Protein AF-A0A482ZSX2-F1 (afdb_monomer_lite)

Structure (mmCIF, N/CA/C/O backbone):
data_AF-A0A482ZSX2-F1
#
_entry.id   AF-A0A482ZSX2-F1
#
loop_
_atom_site.group_PDB
_atom_site.id
_atom_site.type_symbol
_atom_site.label_atom_id
_atom_site.label_alt_id
_atom_site.label_comp_id
_atom_site.label_asym_id
_atom_site.label_entity_id
_atom_site.label_seq_id
_atom_site.pdbx_PDB_ins_code
_atom_site.Cartn_x
_atom_site.Cartn_y
_atom_site.Cartn_z
_atom_site.occupancy
_atom_site.B_iso_or_equiv
_atom_site.auth_seq_id
_atom_site.auth_comp_id
_atom_site.auth_asym_id
_atom_site.auth_atom_id
_atom_site.pdbx_PDB_model_num
ATOM 1 N N . MET A 1 1 ? 0.245 17.797 -6.735 1.00 61.69 1 MET A N 1
ATOM 2 C CA . MET A 1 1 ? -1.059 18.021 -6.069 1.00 61.69 1 MET A CA 1
ATOM 3 C C . MET A 1 1 ? -2.136 17.390 -6.933 1.00 61.69 1 MET A C 1
ATOM 5 O O . MET A 1 1 ? -2.082 17.587 -8.139 1.00 61.69 1 MET A O 1
ATOM 9 N N . HIS A 1 2 ? -3.055 16.620 -6.348 1.00 74.31 2 HIS A N 1
ATOM 10 C CA . HIS A 1 2 ? -4.172 16.026 -7.092 1.00 74.31 2 HIS A CA 1
ATOM 11 C C . HIS A 1 2 ? -5.225 17.091 -7.441 1.00 74.31 2 HIS A C 1
ATOM 13 O O . HIS A 1 2 ? -5.470 17.977 -6.613 1.00 74.31 2 HIS A O 1
ATOM 19 N N . PRO A 1 3 ? -5.859 17.023 -8.625 1.00 83.12 3 PRO A N 1
ATOM 20 C CA . PRO A 1 3 ? -7.042 17.812 -8.951 1.00 83.12 3 PRO A CA 1
ATOM 21 C C . PRO A 1 3 ? -8.111 17.723 -7.854 1.00 83.12 3 PRO A C 1
ATOM 23 O O . PRO A 1 3 ? -8.359 16.657 -7.297 1.00 83.12 3 PRO A O 1
ATOM 26 N N . VAL A 1 4 ? -8.799 18.833 -7.568 1.00 75.75 4 VAL A N 1
ATOM 27 C CA . VAL A 1 4 ? -9.811 18.913 -6.491 1.00 75.75 4 VAL A CA 1
ATOM 28 C C . VAL A 1 4 ? -10.908 17.850 -6.641 1.00 75.75 4 VAL A C 1
ATOM 30 O O . VAL A 1 4 ? -11.395 17.316 -5.647 1.00 75.75 4 VAL A O 1
ATOM 33 N N . ALA A 1 5 ? -11.260 17.499 -7.880 1.00 76.69 5 ALA A N 1
ATOM 34 C CA . ALA A 1 5 ? -12.234 16.452 -8.177 1.00 76.69 5 ALA A CA 1
ATOM 35 C C . ALA A 1 5 ? -11.804 15.061 -7.668 1.00 76.69 5 ALA A C 1
ATOM 37 O O . ALA A 1 5 ? -12.654 14.288 -7.230 1.00 76.69 5 ALA A O 1
ATOM 38 N N . GLU A 1 6 ? -10.502 14.764 -7.664 1.00 78.25 6 GLU A N 1
ATOM 39 C CA . GLU A 1 6 ? -9.936 13.485 -7.208 1.00 78.25 6 GLU A CA 1
ATOM 40 C C . GLU A 1 6 ? -9.836 13.393 -5.680 1.00 78.25 6 GLU A C 1
ATOM 42 O O . GLU A 1 6 ? -9.741 12.303 -5.124 1.00 78.25 6 GLU A O 1
ATOM 47 N N . LEU A 1 7 ? -9.911 14.526 -4.974 1.00 80.81 7 LEU A N 1
ATOM 48 C CA . LEU A 1 7 ? -9.917 14.559 -3.507 1.00 80.81 7 LEU A CA 1
ATOM 49 C C . LEU A 1 7 ? -11.277 14.154 -2.915 1.00 80.81 7 LEU A C 1
ATOM 51 O O . LEU A 1 7 ? -11.407 13.979 -1.698 1.00 80.81 7 LEU A O 1
ATOM 55 N N . LYS A 1 8 ? -12.311 14.009 -3.755 1.00 84.81 8 LYS A N 1
ATOM 56 C CA . LYS A 1 8 ? -13.646 13.602 -3.323 1.00 84.81 8 LYS A CA 1
ATOM 57 C C . LYS A 1 8 ? -13.633 12.135 -2.892 1.00 84.81 8 LYS A C 1
ATOM 59 O O . LYS A 1 8 ? -13.523 11.228 -3.711 1.00 84.81 8 LYS A O 1
ATOM 64 N N . LYS A 1 9 ? -13.824 11.905 -1.592 1.00 84.94 9 LYS A N 1
ATOM 65 C CA . LYS A 1 9 ? -13.928 10.557 -1.020 1.00 84.94 9 LYS A CA 1
ATOM 66 C C . LYS A 1 9 ? -15.167 9.842 -1.562 1.00 84.94 9 LYS A C 1
ATOM 68 O O . LYS A 1 9 ? -16.267 10.396 -1.544 1.00 84.94 9 LYS A O 1
ATOM 73 N N . GLN A 1 10 ? -14.984 8.601 -1.998 1.00 87.44 10 GLN A N 1
ATOM 74 C CA . GLN A 1 10 ? -16.063 7.688 -2.363 1.00 87.44 10 GLN A CA 1
ATOM 75 C C . GLN A 1 10 ? -16.132 6.554 -1.340 1.00 87.44 10 GLN A C 1
ATOM 77 O O . GLN A 1 10 ? -15.100 6.056 -0.889 1.00 87.44 10 GLN A O 1
ATOM 82 N N . GLN A 1 11 ? -17.344 6.156 -0.950 1.00 87.56 11 GLN A N 1
ATOM 83 C CA . GLN A 1 11 ? -17.533 5.011 -0.068 1.00 87.56 11 GLN A CA 1
ATOM 84 C C . GLN A 1 11 ? -17.493 3.726 -0.892 1.00 87.56 11 GLN A C 1
ATOM 86 O O . GLN A 1 11 ? -18.251 3.569 -1.846 1.00 87.56 11 GLN A O 1
ATOM 91 N N . VAL A 1 12 ? -16.625 2.800 -0.496 1.00 87.69 12 VAL A N 1
ATOM 92 C CA . VAL A 1 12 ? -16.468 1.495 -1.141 1.00 87.69 12 VAL A CA 1
ATOM 93 C C . VAL A 1 12 ? -16.782 0.376 -0.152 1.00 87.69 12 VAL A C 1
ATOM 95 O O . VAL A 1 12 ? -16.437 0.453 1.027 1.00 87.69 12 VAL A O 1
ATOM 98 N N . GLY A 1 13 ? -17.457 -0.672 -0.627 1.00 88.06 13 GLY A N 1
ATOM 99 C CA . GLY A 1 13 ? -17.659 -1.902 0.134 1.00 88.06 13 GLY A CA 1
ATOM 100 C C . GLY A 1 13 ? -16.434 -2.803 0.003 1.00 88.06 13 GLY A C 1
ATOM 101 O O . GLY A 1 13 ? -16.108 -3.233 -1.100 1.00 88.06 13 GLY A O 1
ATOM 102 N N . PHE A 1 14 ? -15.764 -3.099 1.114 1.00 87.19 14 PHE A N 1
ATOM 103 C CA . PHE A 1 14 ? -14.521 -3.870 1.130 1.00 87.19 14 PHE A CA 1
ATOM 104 C C . PHE A 1 14 ? -14.680 -5.158 1.943 1.00 87.19 14 PHE A C 1
ATOM 106 O O . PHE A 1 14 ? -15.209 -5.141 3.055 1.00 87.19 14 PHE A O 1
ATOM 113 N N . ARG A 1 15 ? -14.217 -6.285 1.389 1.00 92.00 15 ARG A N 1
ATOM 114 C CA . ARG A 1 15 ? -14.198 -7.587 2.068 1.00 92.00 15 ARG A CA 1
ATOM 115 C C . ARG A 1 15 ? -12.762 -7.966 2.408 1.00 92.00 15 ARG A C 1
ATOM 117 O O . ARG A 1 15 ? -11.916 -8.025 1.524 1.00 92.00 15 ARG A O 1
ATOM 124 N N . MET A 1 16 ? -12.517 -8.267 3.681 1.00 91.62 16 MET A N 1
ATOM 125 C CA . MET A 1 16 ? -11.209 -8.660 4.202 1.00 91.62 16 MET A CA 1
ATOM 126 C C . MET A 1 16 ? -11.313 -10.001 4.933 1.00 91.62 16 MET A C 1
ATOM 128 O O . MET A 1 16 ? -12.276 -10.203 5.679 1.00 91.62 16 MET A O 1
ATOM 132 N N . PRO A 1 17 ? -10.331 -10.907 4.789 1.00 97.06 17 PRO A N 1
ATOM 133 C CA . PRO A 1 17 ? -10.248 -12.088 5.637 1.00 97.06 17 PRO A CA 1
ATOM 134 C C . PRO A 1 17 ? -10.191 -11.708 7.123 1.00 97.06 17 PRO A C 1
ATOM 136 O O . PRO A 1 17 ? -9.432 -10.819 7.513 1.00 97.06 17 PRO A O 1
ATOM 139 N N . ALA A 1 18 ? -10.938 -12.421 7.971 1.00 97.38 18 ALA A N 1
ATOM 140 C CA . ALA A 1 18 ? -11.053 -12.098 9.397 1.00 97.38 18 ALA A CA 1
ATOM 141 C C . ALA A 1 18 ? -9.696 -12.062 10.122 1.00 97.38 18 ALA A C 1
ATOM 143 O O . ALA A 1 18 ? -9.450 -11.183 10.944 1.00 97.38 18 ALA A O 1
ATOM 144 N N . TYR A 1 19 ? -8.774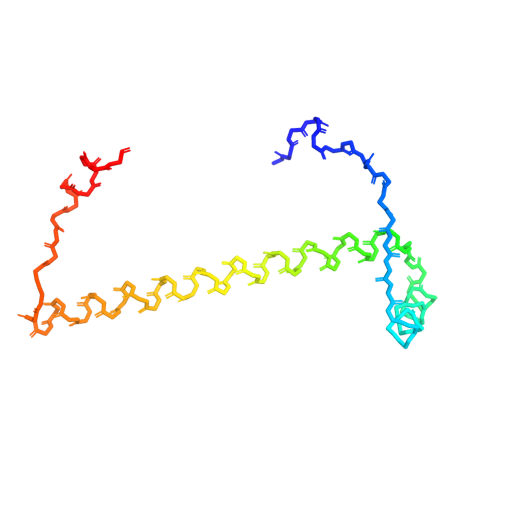 -12.974 9.784 1.00 97.50 19 TYR A N 1
ATOM 145 C CA . TYR A 1 19 ? -7.441 -12.992 10.394 1.00 97.50 19 TYR A CA 1
ATOM 146 C C . TYR A 1 19 ? -6.641 -11.715 10.098 1.00 97.50 19 TYR A C 1
ATOM 148 O O . TYR A 1 19 ? -5.840 -11.288 10.929 1.00 97.50 19 TYR A O 1
ATOM 156 N N . LEU A 1 20 ? -6.832 -11.124 8.914 1.00 96.00 20 LEU A N 1
ATOM 157 C CA . LEU A 1 20 ? -6.129 -9.920 8.495 1.00 96.00 20 LEU A CA 1
ATOM 158 C C . LEU A 1 20 ? -6.756 -8.698 9.160 1.00 96.00 20 LEU A C 1
ATOM 160 O O . LEU A 1 20 ? -6.028 -7.887 9.727 1.00 96.00 20 LEU A O 1
ATOM 164 N N . LEU A 1 21 ? -8.090 -8.637 9.193 1.00 94.56 21 LEU A N 1
ATOM 165 C CA . LEU A 1 21 ? -8.818 -7.586 9.900 1.00 94.56 21 LEU A CA 1
ATOM 166 C C . LEU A 1 21 ? -8.413 -7.533 11.376 1.00 94.56 21 LEU A C 1
ATOM 168 O O . LEU A 1 21 ? -8.063 -6.472 11.876 1.00 94.56 21 LEU A O 1
ATOM 172 N N . ASN A 1 22 ? -8.317 -8.688 12.038 1.00 96.44 22 ASN A N 1
ATOM 173 C CA . ASN A 1 22 ? -7.866 -8.769 13.427 1.00 96.44 22 ASN A CA 1
ATOM 174 C C . ASN A 1 22 ? -6.437 -8.237 13.633 1.00 96.44 22 ASN A C 1
ATOM 176 O O . ASN A 1 22 ? -6.128 -7.695 14.693 1.00 96.44 22 ASN A O 1
ATOM 180 N N . LYS A 1 23 ? -5.535 -8.411 12.657 1.00 95.69 23 LYS A N 1
ATOM 181 C CA . LYS A 1 23 ? -4.178 -7.843 12.728 1.00 95.69 23 LYS A CA 1
ATOM 182 C C . LYS A 1 23 ? -4.211 -6.327 12.554 1.00 95.69 23 LYS A C 1
ATOM 184 O O . LYS A 1 23 ? -3.569 -5.624 13.328 1.00 95.69 23 LYS A O 1
ATOM 189 N N . VAL A 1 24 ? -4.974 -5.845 11.576 1.00 94.56 24 VAL A N 1
ATOM 190 C CA . VAL A 1 24 ? -5.157 -4.415 11.300 1.00 94.56 24 VAL A CA 1
ATOM 191 C C . VAL A 1 24 ? -5.764 -3.705 12.511 1.00 94.56 24 VAL A C 1
ATOM 193 O O . VAL A 1 24 ? -5.221 -2.702 12.962 1.00 94.56 24 VAL A O 1
ATOM 196 N N . ASP A 1 25 ? -6.808 -4.274 13.111 1.00 94.38 25 ASP A N 1
ATOM 197 C CA . ASP A 1 25 ? -7.480 -3.705 14.280 1.00 94.38 25 ASP A CA 1
ATOM 198 C C . ASP A 1 25 ? -6.559 -3.604 15.500 1.00 94.38 25 ASP A C 1
ATOM 200 O O . ASP A 1 25 ? -6.585 -2.597 16.203 1.00 94.38 25 ASP A O 1
ATOM 204 N N . LYS A 1 26 ? -5.674 -4.587 15.718 1.00 96.00 26 LYS A N 1
ATOM 205 C CA . LYS A 1 26 ? -4.655 -4.505 16.779 1.00 96.00 26 LYS A CA 1
ATOM 206 C C . LYS A 1 26 ? -3.683 -3.346 16.565 1.00 96.00 26 LYS A C 1
ATOM 208 O O . LYS A 1 26 ? -3.294 -2.699 17.533 1.00 96.00 26 LYS A O 1
ATOM 213 N N . VAL A 1 27 ? -3.270 -3.096 15.322 1.00 95.38 27 VAL A N 1
ATOM 214 C CA . VAL A 1 27 ? -2.376 -1.975 14.987 1.00 95.38 27 VAL A CA 1
ATOM 215 C C . VAL A 1 27 ? -3.109 -0.651 15.181 1.00 95.38 27 VAL A C 1
ATOM 217 O O . VAL A 1 27 ? -2.612 0.217 15.891 1.00 95.38 27 VAL A O 1
ATOM 220 N N . ILE A 1 28 ? -4.316 -0.531 14.630 1.00 95.44 28 ILE A N 1
ATOM 221 C CA . ILE A 1 28 ? -5.183 0.642 14.790 1.00 95.44 28 ILE A CA 1
ATOM 222 C C . ILE A 1 28 ? -5.379 0.984 16.266 1.00 95.44 28 ILE A C 1
ATOM 224 O O . ILE A 1 28 ? -5.199 2.133 16.650 1.00 95.44 28 ILE A O 1
ATOM 228 N N . GLN A 1 29 ? -5.689 -0.01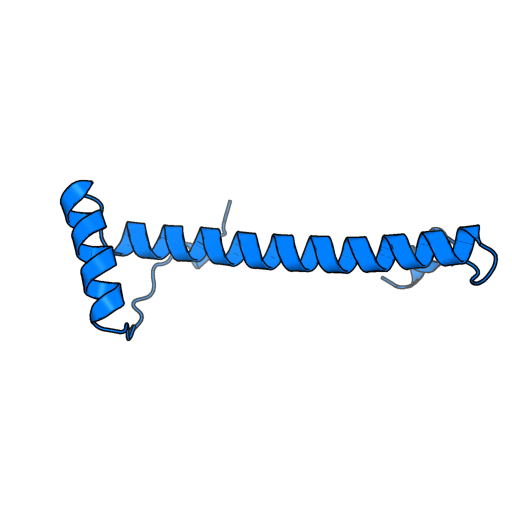2 17.097 1.00 95.44 29 GLN A N 1
ATOM 229 C CA . GLN A 1 29 ? -5.892 0.192 18.526 1.00 95.44 29 GLN A CA 1
ATOM 230 C C . GLN A 1 29 ? -4.597 0.596 19.238 1.00 95.44 29 GLN A C 1
ATOM 232 O O . GLN A 1 29 ? -4.619 1.478 20.088 1.00 95.44 29 GLN A O 1
ATOM 237 N N . LYS A 1 30 ? -3.466 -0.036 18.900 1.00 96.19 30 LYS A N 1
ATOM 238 C CA . LYS A 1 30 ? -2.171 0.237 19.538 1.00 96.19 30 LYS A CA 1
ATOM 239 C C . LYS A 1 30 ? -1.663 1.654 19.267 1.00 96.19 30 LYS A C 1
ATOM 241 O O . LYS A 1 30 ? -1.008 2.226 20.130 1.00 96.19 30 LYS A O 1
ATOM 246 N N . TYR A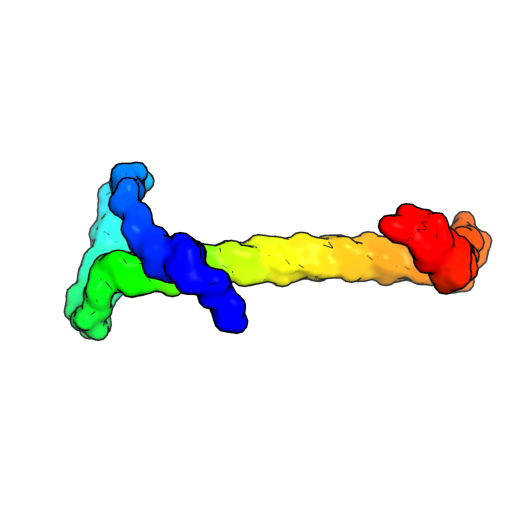 1 31 ? -1.906 2.170 18.067 1.00 93.50 31 TYR A N 1
ATOM 247 C CA . TYR A 1 31 ? -1.386 3.463 17.619 1.00 93.50 31 TYR A CA 1
ATOM 248 C C . TYR A 1 31 ? -2.468 4.550 17.526 1.00 93.50 31 TYR A C 1
ATOM 250 O O . TYR A 1 31 ? -2.180 5.639 17.044 1.00 93.50 31 TYR A O 1
ATOM 258 N N . GLU A 1 32 ? -3.697 4.251 17.959 1.00 93.38 32 GLU A N 1
ATOM 259 C CA . GLU A 1 32 ? -4.855 5.159 17.938 1.00 93.38 32 GLU A CA 1
ATOM 260 C C . GLU A 1 32 ? -5.132 5.790 16.555 1.00 93.38 32 GLU A C 1
ATOM 262 O O . GLU A 1 32 ? -5.547 6.942 16.439 1.00 93.38 32 GLU A O 1
ATOM 267 N N . ILE A 1 33 ? -4.917 5.022 15.481 1.00 93.06 33 ILE A N 1
ATOM 268 C CA . ILE A 1 33 ? -5.029 5.497 14.089 1.00 93.06 33 ILE A CA 1
ATOM 269 C C . ILE A 1 33 ? -6.451 5.288 13.563 1.00 93.06 33 ILE A C 1
ATOM 271 O O . ILE A 1 33 ? -7.097 4.279 13.844 1.00 93.06 33 ILE A O 1
ATOM 275 N N . ASN A 1 34 ? -6.953 6.185 12.713 1.00 93.06 34 ASN A N 1
ATOM 276 C CA . ASN A 1 34 ? -8.228 5.949 12.043 1.00 93.06 34 ASN A CA 1
ATOM 277 C C . ASN A 1 34 ? -8.136 4.774 11.046 1.00 93.06 34 ASN A C 1
ATOM 279 O O . ASN A 1 34 ? -7.241 4.724 10.204 1.00 93.06 34 ASN A O 1
ATOM 283 N N . ARG A 1 35 ? -9.112 3.854 11.055 1.00 91.06 35 ARG A N 1
ATOM 284 C CA . ARG A 1 35 ? -9.132 2.709 10.120 1.00 91.06 35 ARG A CA 1
ATOM 285 C C . ARG A 1 35 ? -9.068 3.131 8.649 1.00 91.06 35 ARG A C 1
ATOM 287 O O . ARG A 1 35 ? -8.375 2.490 7.867 1.00 91.06 35 ARG A O 1
ATOM 294 N N . SER A 1 36 ? -9.777 4.192 8.266 1.00 91.31 36 SER A N 1
ATOM 295 C CA . SER A 1 36 ? -9.767 4.679 6.880 1.00 91.31 36 SER A CA 1
ATOM 296 C C . SER A 1 36 ? -8.409 5.258 6.505 1.00 91.31 36 SER A C 1
ATOM 298 O O . SER A 1 36 ? -7.958 5.074 5.384 1.00 91.31 36 SER A O 1
ATOM 300 N N . GLU A 1 37 ? -7.752 5.944 7.437 1.00 91.19 37 GLU A N 1
ATOM 301 C CA . GLU A 1 37 ? -6.408 6.483 7.237 1.00 91.19 37 GLU A CA 1
ATOM 302 C C . GLU A 1 37 ? -5.392 5.360 7.041 1.00 91.19 37 GLU A C 1
ATOM 304 O O . GLU A 1 37 ? -4.695 5.348 6.032 1.00 91.19 37 GLU A O 1
ATOM 309 N N . PHE A 1 38 ? -5.411 4.353 7.919 1.00 93.62 38 PHE A N 1
ATOM 310 C CA . PHE A 1 38 ? -4.564 3.170 7.789 1.00 93.62 38 PHE A CA 1
ATOM 311 C C . PHE A 1 38 ? -4.738 2.486 6.425 1.00 93.62 38 PHE A C 1
ATOM 313 O O . PHE A 1 38 ? -3.758 2.181 5.749 1.00 93.62 38 PHE A O 1
ATOM 320 N N . LEU A 1 39 ? -5.986 2.255 6.000 1.00 92.62 39 LEU A N 1
ATOM 321 C CA . LEU A 1 39 ? -6.269 1.594 4.724 1.00 92.62 39 LEU A CA 1
ATOM 322 C C . LEU A 1 39 ? -5.866 2.453 3.520 1.00 92.62 39 LEU A C 1
ATOM 324 O O . LEU A 1 39 ? -5.360 1.911 2.539 1.00 92.62 39 LEU A O 1
ATOM 328 N N . ASN A 1 40 ? -6.055 3.773 3.587 1.00 92.19 40 ASN A N 1
ATOM 329 C CA . ASN A 1 40 ? -5.638 4.680 2.520 1.00 92.19 40 ASN A CA 1
ATOM 330 C C . ASN A 1 40 ? -4.115 4.698 2.369 1.00 92.19 40 ASN A C 1
ATOM 332 O O . ASN A 1 40 ? -3.627 4.588 1.248 1.00 92.19 40 ASN A O 1
ATOM 336 N N . GLU A 1 41 ? -3.370 4.794 3.471 1.00 93.06 41 GLU A N 1
ATOM 337 C CA . GLU A 1 41 ? -1.905 4.782 3.429 1.00 93.06 41 GLU A CA 1
ATOM 338 C C . GLU A 1 41 ? -1.366 3.432 2.959 1.00 93.06 41 GLU A C 1
ATOM 340 O O . GLU A 1 41 ? -0.568 3.391 2.029 1.00 93.06 41 GLU A O 1
ATOM 345 N N . ALA A 1 42 ? -1.892 2.318 3.478 1.00 93.25 42 ALA A N 1
ATOM 346 C CA . ALA A 1 42 ? -1.521 0.989 2.992 1.00 93.25 42 ALA A CA 1
ATOM 347 C C . ALA A 1 42 ? -1.774 0.831 1.480 1.00 93.25 42 ALA A C 1
ATOM 349 O O . ALA A 1 42 ? -0.962 0.237 0.773 1.00 93.25 42 ALA A O 1
ATOM 350 N N . THR A 1 43 ? -2.8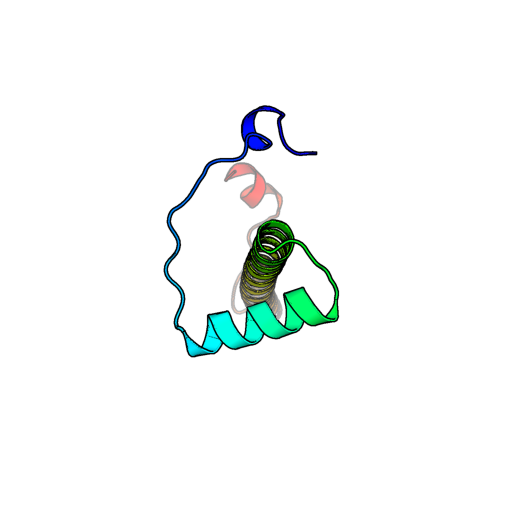80 1.391 0.975 1.00 92.38 43 THR A N 1
ATOM 351 C CA . THR A 1 43 ? -3.204 1.373 -0.459 1.00 92.38 43 THR A CA 1
ATOM 352 C C . THR A 1 43 ? -2.211 2.206 -1.268 1.00 92.38 43 THR A C 1
ATOM 354 O O . THR A 1 43 ? -1.733 1.737 -2.297 1.00 92.38 43 THR A O 1
ATOM 357 N N . LYS A 1 44 ? -1.870 3.419 -0.813 1.00 93.31 44 LYS A N 1
ATOM 358 C CA . LYS A 1 44 ? -0.882 4.277 -1.486 1.00 93.31 44 LYS A CA 1
ATOM 359 C C . LYS A 1 44 ? 0.482 3.607 -1.554 1.00 93.31 44 LYS A C 1
ATOM 361 O O . LYS A 1 44 ? 1.027 3.488 -2.645 1.00 93.31 44 LYS A O 1
ATOM 366 N N . THR A 1 45 ? 0.976 3.111 -0.420 1.00 94.75 45 THR A N 1
ATOM 367 C CA . THR A 1 45 ? 2.275 2.437 -0.352 1.00 94.75 45 THR A CA 1
ATOM 368 C C . THR A 1 45 ? 2.315 1.242 -1.295 1.00 94.75 45 THR A C 1
ATOM 370 O O . THR A 1 45 ? 3.277 1.084 -2.035 1.00 94.75 45 THR A O 1
ATOM 373 N N . TYR A 1 46 ? 1.253 0.433 -1.344 1.00 92.56 46 TYR A N 1
ATOM 374 C CA . TYR A 1 46 ? 1.221 -0.716 -2.245 1.00 92.56 46 TYR A CA 1
ATOM 375 C C . TYR A 1 46 ? 1.209 -0.313 -3.729 1.00 92.56 46 TYR A C 1
ATOM 377 O O . TYR A 1 46 ? 1.899 -0.929 -4.537 1.00 92.56 46 TYR A O 1
ATOM 385 N N . LEU A 1 47 ? 0.480 0.749 -4.094 1.00 90.69 47 LEU A N 1
ATOM 386 C CA . LEU A 1 47 ? 0.500 1.289 -5.459 1.00 90.69 47 LEU A CA 1
ATOM 387 C C . LEU A 1 47 ? 1.873 1.852 -5.848 1.00 90.69 47 LEU A C 1
ATOM 389 O O . LEU A 1 47 ? 2.272 1.734 -7.004 1.00 90.69 47 LEU A O 1
ATOM 393 N N . GLU A 1 48 ? 2.581 2.480 -4.912 1.00 92.81 48 GLU A N 1
ATOM 394 C CA . GLU A 1 48 ? 3.950 2.957 -5.125 1.00 92.81 48 GLU A CA 1
ATOM 395 C C . GLU A 1 48 ? 4.914 1.788 -5.326 1.00 92.81 48 GLU A C 1
ATOM 397 O O . GLU A 1 48 ? 5.665 1.801 -6.295 1.00 92.81 48 GLU A O 1
ATOM 402 N N . THR A 1 49 ? 4.822 0.736 -4.505 1.00 93.25 49 THR A N 1
ATOM 403 C CA . THR A 1 49 ? 5.636 -0.479 -4.666 1.00 93.25 49 THR A CA 1
ATOM 404 C C . THR A 1 49 ? 5.430 -1.129 -6.033 1.00 93.25 49 THR A C 1
ATOM 406 O O . THR A 1 49 ? 6.409 -1.448 -6.697 1.00 93.25 49 THR A O 1
ATOM 409 N N . ILE A 1 50 ? 4.182 -1.264 -6.500 1.00 87.19 50 ILE A N 1
ATOM 410 C CA . ILE A 1 50 ? 3.902 -1.815 -7.838 1.00 87.19 50 ILE A CA 1
ATOM 411 C C . ILE A 1 50 ? 4.572 -0.968 -8.926 1.00 87.19 50 ILE A C 1
ATOM 413 O O . ILE A 1 50 ? 5.205 -1.505 -9.830 1.00 87.19 50 ILE A O 1
ATOM 417 N N . LYS A 1 51 ? 4.466 0.364 -8.840 1.00 89.69 51 LYS A N 1
ATOM 418 C CA . LYS A 1 51 ? 5.106 1.259 -9.815 1.00 89.69 51 LYS A CA 1
ATOM 419 C C . LYS A 1 51 ? 6.623 1.137 -9.793 1.00 89.69 51 LYS A C 1
ATOM 421 O O . LYS A 1 51 ? 7.244 1.170 -10.848 1.00 89.69 51 LYS A O 1
ATOM 426 N N . GLU A 1 52 ? 7.218 1.034 -8.610 1.00 89.00 52 GLU A N 1
ATOM 427 C CA . GLU A 1 52 ? 8.656 0.824 -8.477 1.00 89.00 52 GLU A CA 1
ATOM 428 C C . GLU A 1 52 ? 9.076 -0.495 -9.125 1.00 89.00 52 GLU A C 1
ATOM 430 O O . GLU A 1 52 ? 10.009 -0.499 -9.923 1.00 89.00 52 GLU A O 1
ATOM 435 N N . GLU A 1 53 ? 8.363 -1.590 -8.855 1.00 90.06 53 GLU A N 1
ATOM 436 C CA . GLU A 1 53 ? 8.615 -2.896 -9.472 1.00 90.06 53 GLU A CA 1
ATOM 437 C C . GLU A 1 53 ? 8.525 -2.832 -11.004 1.00 90.06 53 GLU A C 1
ATOM 439 O O . GLU A 1 53 ? 9.456 -3.269 -11.682 1.00 90.06 53 GLU A O 1
ATOM 444 N N . GLU A 1 54 ? 7.481 -2.204 -11.557 1.00 89.25 54 GLU A N 1
ATOM 445 C CA . GLU A 1 54 ? 7.341 -1.998 -13.006 1.00 89.25 54 GLU A CA 1
ATOM 446 C C . GLU A 1 54 ? 8.503 -1.178 -13.592 1.00 89.25 54 GLU A C 1
ATOM 448 O O . GLU A 1 54 ? 9.004 -1.472 -14.681 1.00 89.25 54 GLU A O 1
ATOM 453 N N . VAL A 1 55 ? 8.950 -0.137 -12.884 1.00 86.19 55 VAL A N 1
ATOM 454 C CA . VAL A 1 55 ? 10.089 0.687 -13.309 1.00 86.19 55 VAL A CA 1
ATOM 455 C C . VAL A 1 55 ? 11.382 -0.122 -13.279 1.00 86.19 55 VAL A C 1
ATOM 457 O O . VAL A 1 55 ? 12.158 -0.049 -14.233 1.00 86.19 55 VAL A O 1
ATOM 460 N N . TYR A 1 56 ? 11.623 -0.904 -12.226 1.00 85.50 56 TYR A N 1
ATOM 461 C CA . TYR A 1 56 ? 12.808 -1.754 -12.126 1.00 85.50 56 TYR A CA 1
ATOM 462 C C . TYR A 1 56 ? 12.828 -2.841 -13.200 1.00 85.50 56 TYR A C 1
ATOM 464 O O . TYR A 1 56 ? 13.892 -3.119 -13.756 1.00 85.50 56 TYR A O 1
ATOM 472 N N . GLU A 1 57 ? 11.676 -3.422 -13.529 1.00 90.00 57 GLU A N 1
ATOM 473 C CA . GLU A 1 57 ? 11.553 -4.410 -14.597 1.00 90.00 57 GLU A CA 1
ATOM 474 C C . GLU A 1 57 ? 11.900 -3.793 -15.958 1.00 90.00 57 GLU A C 1
ATOM 476 O O . GLU A 1 57 ? 12.827 -4.263 -16.625 1.00 90.00 57 GLU A O 1
ATOM 481 N N . ARG A 1 58 ? 11.268 -2.665 -16.313 1.00 86.38 58 ARG A N 1
ATOM 482 C CA . ARG A 1 58 ? 11.560 -1.928 -17.557 1.00 86.38 58 ARG A CA 1
ATOM 483 C C . ARG A 1 58 ? 13.009 -1.461 -17.635 1.00 86.38 58 ARG A C 1
ATOM 485 O O . ARG A 1 58 ? 13.631 -1.531 -18.693 1.00 86.38 58 ARG A O 1
ATOM 492 N N . LEU A 1 59 ? 13.573 -0.993 -16.522 1.00 83.44 59 LEU A N 1
ATOM 493 C CA . LEU A 1 59 ? 14.979 -0.602 -16.455 1.00 83.44 59 LEU A CA 1
ATOM 494 C C . LEU A 1 59 ? 15.896 -1.810 -16.676 1.00 83.44 59 LEU A C 1
ATOM 496 O O . LEU A 1 59 ? 16.895 -1.705 -17.387 1.00 83.44 59 LEU A O 1
ATOM 500 N N . GLY A 1 60 ? 15.561 -2.962 -16.095 1.00 87.75 60 GLY A N 1
ATOM 501 C CA . GLY A 1 60 ? 16.281 -4.213 -16.304 1.00 87.75 60 GLY A CA 1
ATOM 502 C C . GLY A 1 60 ? 16.259 -4.665 -17.764 1.00 87.75 60 GLY A C 1
ATOM 503 O O . GLY A 1 60 ? 17.289 -5.097 -18.287 1.00 87.75 60 GLY A O 1
ATOM 504 N N . GLU A 1 61 ? 15.117 -4.540 -18.437 1.00 87.94 61 GLU A N 1
ATOM 505 C CA . GLU A 1 61 ? 14.984 -4.796 -19.875 1.00 87.94 61 GLU A CA 1
ATOM 506 C C . GLU A 1 61 ? 15.828 -3.826 -20.706 1.00 87.94 61 GLU A C 1
ATOM 508 O O . GLU A 1 61 ? 16.665 -4.272 -21.492 1.00 87.94 61 GLU A O 1
ATOM 513 N N . ALA A 1 62 ? 15.724 -2.521 -20.449 1.00 84.12 62 ALA A N 1
ATOM 514 C CA . ALA A 1 62 ? 16.523 -1.508 -21.135 1.00 84.12 62 ALA A CA 1
ATOM 515 C C . ALA A 1 62 ? 18.035 -1.741 -20.955 1.00 84.12 62 ALA A C 1
ATOM 517 O O . ALA A 1 62 ? 18.809 -1.663 -21.908 1.00 84.12 62 ALA A O 1
ATOM 518 N N . MET A 1 63 ? 18.482 -2.106 -19.749 1.00 85.38 63 MET A N 1
ATOM 519 C CA . MET A 1 63 ? 19.889 -2.428 -19.480 1.00 85.38 63 MET A CA 1
ATOM 520 C C . MET A 1 63 ? 20.355 -3.687 -20.228 1.00 85.38 63 MET A C 1
ATOM 522 O O . MET A 1 63 ? 21.509 -3.752 -20.662 1.00 85.38 63 MET A O 1
ATOM 526 N N . LYS A 1 64 ? 19.479 -4.685 -20.418 1.00 88.06 64 LYS A N 1
ATOM 527 C CA . LYS A 1 64 ? 19.780 -5.854 -21.263 1.00 88.06 64 LYS A CA 1
ATOM 528 C C . LYS A 1 64 ? 19.920 -5.455 -22.728 1.00 88.06 64 LYS A C 1
ATOM 530 O O . LYS A 1 64 ? 20.865 -5.909 -23.369 1.00 88.06 64 LYS A O 1
ATOM 535 N N . GLU A 1 65 ? 19.035 -4.606 -23.245 1.00 84.56 65 GLU A N 1
ATOM 536 C CA . GLU A 1 65 ? 19.125 -4.098 -24.619 1.00 84.56 65 GLU A CA 1
ATOM 537 C C . GLU A 1 65 ? 20.421 -3.315 -24.844 1.00 84.56 65 GLU A C 1
ATOM 539 O O . GLU A 1 65 ? 21.161 -3.593 -25.787 1.00 84.56 65 GLU A O 1
ATOM 544 N N . VAL A 1 66 ? 20.771 -2.410 -23.927 1.00 85.81 66 VAL A N 1
ATOM 545 C CA . VAL A 1 66 ? 22.041 -1.671 -23.984 1.00 85.81 66 VAL A CA 1
ATOM 546 C C . VAL A 1 66 ? 23.231 -2.628 -23.978 1.00 85.81 66 VAL A C 1
ATOM 548 O O . VAL A 1 66 ? 24.143 -2.476 -24.789 1.00 85.81 66 VAL A O 1
ATOM 551 N N . LYS A 1 67 ? 23.223 -3.657 -23.123 1.00 86.25 67 LYS A N 1
ATOM 552 C CA . LYS A 1 67 ? 24.294 -4.661 -23.100 1.00 86.25 67 LYS A CA 1
ATOM 553 C C . LYS A 1 67 ? 24.400 -5.421 -24.424 1.00 86.25 67 LYS A C 1
ATOM 555 O O . LYS A 1 67 ? 25.502 -5.609 -24.927 1.00 86.25 67 LYS A O 1
ATOM 560 N N . LEU A 1 68 ? 23.278 -5.843 -25.004 1.00 87.56 68 LEU A N 1
ATOM 561 C CA . LEU A 1 68 ? 23.267 -6.507 -26.309 1.00 87.56 68 LEU A CA 1
ATOM 562 C C . LEU A 1 68 ? 23.789 -5.583 -27.418 1.00 87.56 68 LEU A C 1
ATOM 564 O O . LEU A 1 68 ? 24.452 -6.059 -28.339 1.00 87.56 68 LEU A O 1
ATOM 568 N N . ALA A 1 69 ? 23.530 -4.279 -27.322 1.00 85.31 69 ALA A N 1
ATOM 569 C CA . ALA A 1 69 ? 24.061 -3.293 -28.253 1.00 85.31 69 ALA A CA 1
ATOM 570 C C . ALA A 1 69 ? 25.573 -3.100 -28.104 1.00 85.31 69 ALA A C 1
ATOM 572 O O . ALA A 1 69 ? 26.294 -3.083 -29.100 1.00 85.31 69 ALA A O 1
ATOM 573 N N . MET A 1 70 ? 26.066 -3.017 -26.865 1.00 81.94 70 MET A N 1
ATOM 574 C CA . MET A 1 70 ? 27.500 -2.956 -26.566 1.00 81.94 70 MET A CA 1
ATOM 575 C C . MET A 1 70 ? 28.241 -4.213 -27.036 1.00 81.94 70 MET A C 1
ATOM 577 O O . MET A 1 70 ? 29.343 -4.111 -27.567 1.00 81.94 70 MET A O 1
ATOM 581 N N . ASP A 1 71 ? 27.616 -5.385 -26.898 1.00 89.88 71 ASP A N 1
ATOM 582 C CA . ASP A 1 71 ? 28.117 -6.662 -27.419 1.00 89.88 71 ASP A CA 1
ATOM 583 C C . ASP A 1 71 ? 28.043 -6.749 -28.964 1.00 89.88 71 ASP A C 1
ATOM 585 O O . ASP A 1 71 ? 28.421 -7.770 -29.541 1.00 89.88 71 ASP A O 1
ATOM 589 N N . GLY A 1 72 ? 27.514 -5.724 -29.646 1.00 85.00 72 GLY A N 1
ATOM 590 C CA . GLY A 1 72 ? 27.361 -5.673 -31.103 1.00 85.00 72 GLY A CA 1
ATOM 591 C C . GLY A 1 72 ? 26.269 -6.590 -31.664 1.00 85.00 72 GLY A C 1
ATOM 592 O O . GLY A 1 72 ? 26.215 -6.810 -32.873 1.00 85.00 72 GLY A O 1
ATOM 593 N N . LYS A 1 73 ? 25.403 -7.146 -30.807 1.00 84.00 73 LYS A N 1
ATOM 594 C CA . LYS A 1 73 ? 24.337 -8.090 -31.192 1.00 84.00 73 LYS A CA 1
ATOM 595 C C . LYS A 1 73 ? 23.076 -7.393 -31.694 1.00 84.00 73 LYS A C 1
ATOM 597 O O . LYS A 1 73 ? 22.306 -8.011 -32.424 1.00 84.00 73 LYS A O 1
ATOM 602 N N . ILE A 1 74 ? 22.864 -6.134 -31.311 1.00 83.19 74 ILE A N 1
ATOM 603 C CA . ILE A 1 74 ? 21.769 -5.287 -31.799 1.00 83.19 74 ILE A CA 1
ATOM 604 C C . ILE A 1 74 ? 22.287 -3.879 -32.108 1.00 83.19 74 ILE A C 1
ATOM 606 O O . ILE A 1 74 ? 23.269 -3.433 -31.520 1.00 83.19 74 ILE A O 1
ATOM 610 N N . GLN A 1 75 ? 21.633 -3.166 -33.025 1.00 76.81 75 GLN A N 1
ATOM 611 C CA . GLN A 1 75 ? 21.892 -1.742 -33.249 1.00 76.81 75 GLN A CA 1
ATOM 612 C C . GLN A 1 75 ? 20.795 -0.923 -32.577 1.00 76.81 75 GLN A C 1
ATOM 614 O O . GLN A 1 75 ? 19.612 -1.163 -32.811 1.00 76.81 75 GLN A O 1
ATOM 619 N N . LEU A 1 76 ? 21.187 0.037 -31.738 1.00 72.12 76 LEU A N 1
ATOM 620 C CA . LEU A 1 76 ? 20.238 0.945 -31.103 1.00 72.12 76 LEU A CA 1
ATOM 62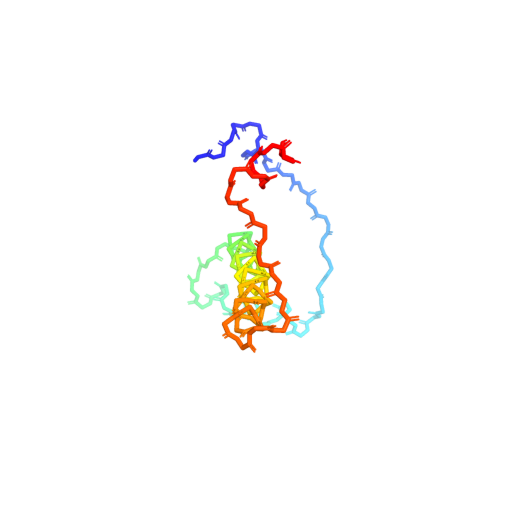1 C C . LEU A 1 76 ? 19.751 1.976 -32.120 1.00 72.12 76 LEU A C 1
ATOM 623 O O . LEU A 1 76 ? 20.538 2.540 -32.884 1.00 72.12 76 LEU A O 1
ATOM 627 N N . LYS A 1 77 ? 18.445 2.239 -32.096 1.00 75.81 77 LYS A N 1
ATOM 628 C CA . LYS A 1 77 ? 17.845 3.367 -32.804 1.00 75.81 77 LYS A CA 1
ATOM 629 C C . LYS A 1 77 ? 18.447 4.681 -32.294 1.00 75.81 77 LYS A C 1
ATOM 631 O O . LYS A 1 77 ? 18.796 4.804 -31.119 1.00 75.81 77 LYS A O 1
ATOM 636 N N . SER A 1 78 ? 18.572 5.674 -33.173 1.00 75.19 78 SER A N 1
ATOM 637 C CA . SER A 1 78 ? 19.043 6.998 -32.761 1.00 75.19 78 SER A CA 1
ATOM 638 C C . SER A 1 78 ? 17.995 7.675 -31.875 1.00 75.19 78 SER A C 1
ATOM 640 O O . SER A 1 78 ? 16.793 7.486 -32.074 1.00 75.19 78 SER A O 1
ATOM 642 N N . ALA A 1 79 ? 18.447 8.510 -30.935 1.00 70.56 79 ALA A N 1
ATOM 643 C CA . ALA A 1 79 ? 17.556 9.280 -30.065 1.00 70.56 79 ALA A CA 1
ATOM 644 C C . ALA A 1 79 ? 16.542 10.121 -30.863 1.00 70.56 79 ALA A C 1
ATOM 646 O O . ALA A 1 79 ? 15.395 10.244 -30.451 1.00 70.56 79 ALA A O 1
ATOM 647 N N . GLN A 1 80 ? 16.941 10.629 -32.036 1.00 73.50 80 GLN A N 1
ATOM 648 C CA . GLN A 1 80 ? 16.051 11.366 -32.932 1.00 73.50 80 GLN A CA 1
ATOM 649 C C . GLN A 1 80 ? 14.912 10.485 -33.464 1.00 73.50 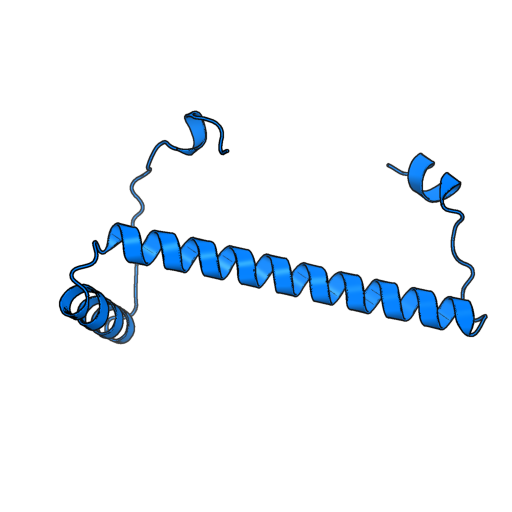80 GLN A C 1
ATOM 651 O O . GLN A 1 80 ? 13.760 10.885 -33.393 1.00 73.50 80 GLN A O 1
ATOM 656 N N . SER A 1 81 ? 15.210 9.259 -33.909 1.00 71.56 81 SER A N 1
ATOM 657 C CA . SER A 1 81 ? 14.169 8.356 -34.424 1.00 71.56 81 SER A CA 1
ATOM 658 C C . SER A 1 81 ? 13.170 7.895 -33.358 1.00 71.56 81 SER A C 1
ATOM 660 O O . SER A 1 81 ? 12.044 7.562 -33.694 1.00 71.56 81 SER A O 1
ATOM 662 N N . LEU A 1 82 ? 13.562 7.891 -32.079 1.00 74.62 82 LEU A N 1
ATOM 663 C CA . LEU A 1 82 ? 12.663 7.562 -30.969 1.00 74.62 82 LEU A CA 1
ATOM 664 C C . LEU A 1 82 ? 11.721 8.722 -30.624 1.00 74.62 82 LEU A C 1
ATOM 666 O O . LEU A 1 82 ? 10.593 8.487 -30.207 1.00 74.62 82 LEU A O 1
ATOM 670 N N . LEU A 1 83 ? 12.180 9.966 -30.794 1.00 74.25 83 LEU A N 1
ATOM 671 C CA . LEU A 1 83 ? 11.352 11.158 -30.598 1.00 74.25 83 LEU A CA 1
ATOM 672 C C . LEU A 1 83 ? 10.308 11.318 -31.707 1.00 74.25 83 LEU A C 1
ATOM 674 O O . LEU A 1 83 ? 9.217 11.798 -31.431 1.00 74.25 83 LEU A O 1
ATOM 678 N N . ASP A 1 84 ? 10.628 10.889 -32.928 1.00 78.31 84 ASP A N 1
ATOM 679 C CA . ASP A 1 84 ? 9.709 10.942 -34.070 1.00 78.31 84 ASP A CA 1
ATOM 680 C C . ASP A 1 84 ? 8.581 9.875 -33.986 1.00 78.31 84 ASP A C 1
ATOM 682 O O . ASP A 1 84 ? 7.622 9.937 -34.754 1.00 78.31 84 ASP A O 1
ATOM 686 N N . GLU A 1 85 ? 8.684 8.895 -33.072 1.00 67.94 85 GLU A N 1
ATOM 687 C CA . GLU A 1 85 ? 7.708 7.806 -32.846 1.00 67.94 85 GLU A CA 1
ATOM 688 C C . GLU A 1 85 ? 6.698 8.088 -31.701 1.00 67.94 85 GLU A C 1
ATOM 690 O O . GLU A 1 85 ? 5.793 7.277 -31.484 1.00 67.94 85 GLU A O 1
ATOM 695 N N . LEU A 1 86 ? 6.842 9.207 -30.976 1.00 59.91 86 LEU A N 1
ATOM 696 C CA . LEU A 1 86 ? 5.996 9.635 -29.842 1.00 59.91 86 LEU A CA 1
ATOM 697 C C . LEU A 1 86 ? 4.940 10.671 -30.251 1.00 59.91 86 LEU A C 1
ATOM 699 O O . LEU A 1 86 ? 3.816 10.587 -29.704 1.00 59.91 86 LEU A O 1
#

Secondary structure (DSSP, 8-state):
---GGGG----------HHHHHHHHHHHHHHT--HHHHHHHHHHHHHHHHHHHHHHHHHHHHHHHHHHHHTTSSPPPPHHHHHTT-

pLDDT: mean 86.73, std 8.26, range [59.91, 97.5]

Foldseek 3Di:
DDDPVVVDDDDDDDDDDPVVVVVLVVVCVVVVHDSVVVVVVVVVVVVVVVVVVVVVVVVVVVVVVVVCVVVVNDPDDDPVVVVVVD

Radius of gyration: 21.99 Å; chains: 1; bounding box: 46×32×54 Å

Sequence (86 aa):
MHPVAELKKQQVGFRMPAYLLNKVDKVIQKYEINRSEFLNEATKTYLETIKEEEVYERLGEAMKEVKLAMDGKIQLKSAQSLLDEL